Protein AF-A0A7W0SEZ1-F1 (afdb_monomer_lite)

Sequence (108 aa):
MTAAIDTVRSLYAEHKIGDFDLDLADYLKTGCVNSTPKDFVMAKPVALGDGRVAWFIQAAVGNLTRIVWMLPFRLPYIAFARRKDSSKRLRVYPVCRFLKSVQKCHVN

Foldseek 3Di:
DAAQVVVQCVVCVVLVLDDPVVLVVVQVVAHDWDGDRAKTWRWHWDQDPVRAIEIETADIGHQPLVVQVPGPDDGQKYWYFDSPDPPRDIDIDGVVVVNVVSVVVVPD

Radius of gyration: 13.82 Å; chains: 1; bounding box: 30×38×34 Å

Structure (mmCIF, N/CA/C/O backbone):
data_AF-A0A7W0SEZ1-F1
#
_entry.id   AF-A0A7W0SEZ1-F1
#
loop_
_atom_site.group_PDB
_atom_site.id
_atom_site.type_symbol
_atom_site.label_atom_id
_atom_site.label_alt_id
_atom_site.label_comp_id
_atom_site.label_asym_id
_atom_site.label_entity_id
_atom_site.label_seq_id
_atom_site.pdbx_PDB_ins_code
_atom_site.Cartn_x
_atom_site.Cartn_y
_atom_site.Cartn_z
_atom_site.occupancy
_atom_site.B_iso_or_equiv
_atom_site.auth_seq_id
_atom_site.auth_comp_id
_atom_site.auth_asym_id
_atom_site.auth_atom_id
_atom_site.pdbx_PDB_model_num
ATOM 1 N N . MET A 1 1 ? 11.766 20.861 -4.000 1.00 56.62 1 MET A N 1
ATOM 2 C CA . MET A 1 1 ? 11.159 19.848 -3.112 1.00 56.62 1 MET A CA 1
ATOM 3 C C . MET A 1 1 ? 10.759 18.686 -4.005 1.00 56.62 1 MET A C 1
ATOM 5 O O . MET A 1 1 ? 9.960 18.911 -4.903 1.00 56.62 1 MET A O 1
ATOM 9 N N . THR A 1 2 ? 11.390 17.522 -3.869 1.00 75.25 2 THR A N 1
ATOM 10 C CA . THR A 1 2 ? 11.109 16.357 -4.728 1.00 75.25 2 THR A CA 1
ATOM 11 C C . THR A 1 2 ? 9.757 15.754 -4.342 1.00 75.25 2 THR A C 1
ATOM 1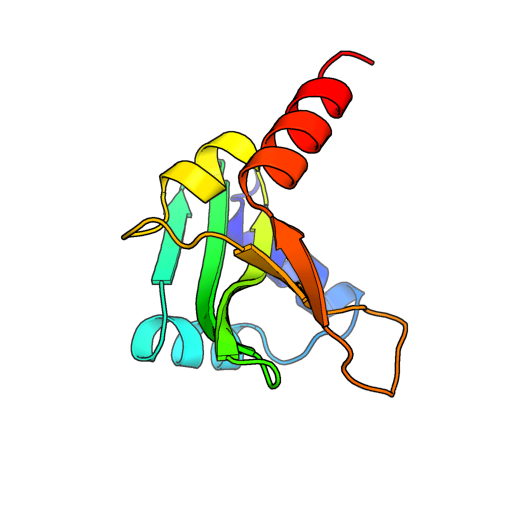3 O O . THR A 1 2 ? 9.458 15.673 -3.148 1.00 75.25 2 THR A O 1
ATOM 16 N N . ALA A 1 3 ? 8.918 15.378 -5.311 1.00 89.12 3 ALA A N 1
ATOM 17 C CA . ALA A 1 3 ? 7.607 14.806 -5.012 1.00 89.12 3 ALA A CA 1
ATOM 18 C C . ALA A 1 3 ? 7.750 13.398 -4.409 1.00 89.12 3 ALA A C 1
ATOM 20 O O . ALA A 1 3 ? 8.691 12.668 -4.718 1.00 89.12 3 ALA A O 1
ATOM 21 N N . ALA A 1 4 ? 6.794 12.979 -3.572 1.00 91.81 4 ALA A N 1
ATOM 22 C CA . ALA A 1 4 ? 6.830 11.659 -2.931 1.00 91.81 4 ALA A CA 1
ATOM 23 C C . ALA A 1 4 ? 6.936 10.493 -3.937 1.00 91.81 4 ALA A C 1
ATOM 25 O O . ALA A 1 4 ? 7.594 9.494 -3.650 1.00 91.81 4 ALA A O 1
ATOM 26 N N . ILE A 1 5 ? 6.344 10.635 -5.128 1.00 93.00 5 ILE A N 1
ATOM 27 C CA . ILE A 1 5 ? 6.431 9.640 -6.205 1.00 93.00 5 ILE A CA 1
ATOM 28 C C . ILE A 1 5 ? 7.853 9.491 -6.766 1.00 93.00 5 ILE A C 1
ATOM 30 O O . ILE A 1 5 ? 8.303 8.370 -6.998 1.00 93.00 5 ILE A O 1
ATOM 3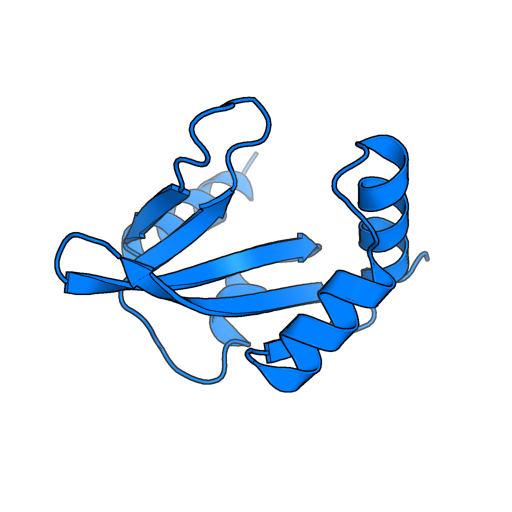4 N N . ASP A 1 6 ? 8.593 10.590 -6.910 1.00 93.31 6 ASP A N 1
ATOM 35 C CA . ASP A 1 6 ? 9.969 10.566 -7.414 1.00 93.31 6 ASP A CA 1
ATOM 36 C C . ASP A 1 6 ? 10.894 9.863 -6.413 1.00 93.31 6 ASP A C 1
ATOM 38 O O . ASP A 1 6 ? 11.772 9.088 -6.800 1.00 93.31 6 ASP A O 1
ATOM 42 N N . THR A 1 7 ? 10.651 10.065 -5.113 1.00 93.12 7 THR A N 1
ATOM 43 C CA . THR A 1 7 ? 11.340 9.339 -4.037 1.00 93.12 7 THR A CA 1
ATOM 44 C C . THR A 1 7 ? 11.107 7.834 -4.157 1.00 93.12 7 THR A C 1
ATOM 46 O O . THR A 1 7 ? 12.052 7.055 -4.060 1.00 93.12 7 THR A O 1
ATOM 49 N N . VAL A 1 8 ? 9.868 7.402 -4.413 1.00 92.44 8 VAL A N 1
ATOM 50 C CA . VAL A 1 8 ? 9.552 5.976 -4.590 1.00 92.44 8 VAL A CA 1
ATOM 51 C C . VAL A 1 8 ? 10.244 5.414 -5.824 1.00 92.44 8 VAL A C 1
ATOM 53 O O . VAL A 1 8 ? 10.892 4.374 -5.725 1.00 92.44 8 VAL A O 1
ATOM 56 N N . ARG A 1 9 ? 10.169 6.110 -6.962 1.00 93.62 9 ARG A N 1
ATOM 57 C CA . ARG A 1 9 ? 10.838 5.692 -8.200 1.00 93.62 9 ARG A CA 1
ATOM 58 C C . ARG A 1 9 ? 12.353 5.554 -8.004 1.00 93.62 9 ARG A C 1
ATOM 60 O O . ARG A 1 9 ? 12.944 4.571 -8.445 1.00 93.62 9 ARG A O 1
ATOM 67 N N . SER A 1 10 ? 12.960 6.480 -7.264 1.00 92.50 10 SER A N 1
ATOM 68 C CA . SER A 1 10 ? 14.386 6.436 -6.915 1.00 92.50 10 SER A CA 1
ATOM 69 C C . SER A 1 10 ? 14.719 5.220 -6.042 1.00 92.50 10 SER A C 1
ATOM 71 O O . SER A 1 10 ? 15.671 4.501 -6.332 1.00 92.50 10 SER A O 1
ATOM 73 N N . LEU A 1 11 ? 13.890 4.916 -5.035 1.00 90.12 11 LEU A N 1
ATOM 74 C CA . LEU A 1 11 ? 14.056 3.736 -4.176 1.00 90.12 11 LEU A CA 1
ATOM 75 C C . LEU A 1 11 ? 13.871 2.410 -4.931 1.00 90.12 11 LEU A C 1
ATOM 77 O O . LEU A 1 11 ? 14.514 1.416 -4.588 1.00 90.12 11 LEU A O 1
ATOM 81 N N . TYR A 1 12 ? 13.002 2.372 -5.945 1.00 91.12 12 TYR A N 1
ATOM 82 C CA . TYR A 1 12 ? 12.857 1.209 -6.825 1.00 91.12 12 TYR A CA 1
ATOM 83 C C . TYR A 1 12 ? 14.148 0.930 -7.588 1.00 91.12 12 TYR A C 1
ATOM 85 O O . TYR A 1 12 ? 14.616 -0.212 -7.583 1.00 91.12 12 TYR A O 1
ATOM 93 N N . ALA A 1 13 ? 14.740 1.974 -8.177 1.00 90.00 13 ALA A N 1
ATOM 94 C CA . ALA A 1 13 ? 15.997 1.883 -8.910 1.00 90.00 13 ALA A CA 1
ATOM 95 C C . ALA A 1 13 ? 17.173 1.516 -7.989 1.00 90.00 13 ALA A C 1
ATOM 97 O O . ALA A 1 13 ? 17.899 0.563 -8.271 1.00 90.00 13 ALA A O 1
ATOM 98 N N . GLU A 1 14 ? 17.321 2.214 -6.857 1.00 90.81 14 GLU A N 1
ATOM 99 C CA . GLU A 1 14 ? 18.409 2.003 -5.891 1.00 90.81 14 GLU A CA 1
ATOM 100 C C . GLU A 1 14 ? 18.438 0.563 -5.373 1.00 90.81 14 GLU A C 1
ATOM 102 O O . GLU A 1 14 ? 19.493 -0.060 -5.241 1.00 90.81 14 GLU A O 1
ATOM 107 N N . HIS A 1 15 ? 17.262 0.009 -5.089 1.00 86.12 15 HIS A N 1
ATOM 108 C CA . HIS A 1 15 ? 17.155 -1.269 -4.405 1.00 86.12 15 HIS A CA 1
ATOM 109 C C . HIS A 1 15 ? 16.680 -2.421 -5.283 1.00 86.12 15 HIS A C 1
ATOM 111 O O . HIS A 1 15 ? 16.394 -3.494 -4.747 1.00 86.12 15 HIS A O 1
ATOM 117 N N . LYS A 1 16 ? 16.606 -2.210 -6.603 1.00 85.75 16 LYS A N 1
ATOM 118 C CA . LYS A 1 16 ? 16.238 -3.224 -7.601 1.00 85.75 16 LYS A CA 1
ATOM 119 C C . LYS A 1 16 ? 14.967 -3.989 -7.208 1.00 85.75 16 LYS A C 1
ATOM 121 O O . LYS A 1 16 ? 14.929 -5.215 -7.265 1.00 85.75 16 LYS A O 1
ATOM 126 N N . ILE A 1 17 ? 13.951 -3.255 -6.742 1.00 83.06 17 ILE A N 1
ATOM 127 C CA . ILE A 1 17 ? 12.687 -3.836 -6.247 1.00 83.06 17 ILE A CA 1
ATOM 128 C C . ILE A 1 17 ? 11.928 -4.518 -7.394 1.00 83.06 17 ILE A C 1
ATOM 130 O O . ILE A 1 17 ? 11.328 -5.572 -7.199 1.00 83.06 17 ILE A O 1
ATOM 134 N N . GLY A 1 18 ? 11.996 -3.921 -8.581 1.00 85.19 18 GLY A N 1
ATOM 135 C CA . GLY A 1 18 ? 11.281 -4.321 -9.782 1.00 85.19 18 GLY A CA 1
ATOM 136 C C . GLY A 1 18 ? 11.156 -3.129 -10.727 1.00 85.19 18 GLY A C 1
ATOM 137 O O . GLY A 1 18 ? 11.841 -2.117 -10.551 1.00 85.19 18 GLY A O 1
ATOM 138 N N . ASP A 1 19 ? 10.266 -3.248 -11.704 1.00 91.25 19 ASP A N 1
ATOM 139 C CA . ASP A 1 19 ? 9.884 -2.141 -12.575 1.00 91.25 19 ASP A CA 1
ATOM 140 C C . ASP A 1 19 ? 8.758 -1.338 -11.910 1.00 91.25 19 ASP A C 1
ATOM 142 O O . ASP A 1 19 ? 7.671 -1.857 -11.645 1.00 91.25 19 ASP A O 1
ATOM 146 N N . PHE A 1 20 ? 9.043 -0.071 -11.611 1.00 92.88 20 PHE A N 1
ATOM 147 C CA . PHE A 1 20 ? 8.096 0.812 -10.941 1.00 92.88 20 PHE A CA 1
ATOM 148 C C . PHE A 1 20 ? 6.842 1.070 -11.777 1.00 92.88 20 PHE A C 1
ATOM 150 O O . PHE A 1 20 ? 5.750 1.101 -11.217 1.00 92.88 20 PHE A O 1
ATOM 157 N N . ASP A 1 21 ? 6.978 1.270 -13.088 1.00 95.00 21 ASP A N 1
ATOM 158 C CA . ASP A 1 21 ? 5.847 1.652 -13.931 1.00 95.00 21 ASP A CA 1
ATOM 159 C C . ASP A 1 21 ? 4.932 0.439 -14.191 1.00 95.00 21 ASP A C 1
ATOM 161 O O . ASP A 1 21 ? 3.708 0.590 -14.230 1.00 95.00 21 ASP A O 1
ATOM 165 N N . LEU A 1 22 ? 5.495 -0.777 -14.264 1.00 93.75 22 LEU A N 1
ATOM 166 C CA . LEU A 1 22 ? 4.703 -2.015 -14.307 1.00 93.75 22 LEU A CA 1
ATOM 167 C C . LEU A 1 22 ? 3.933 -2.261 -13.003 1.00 93.75 22 LEU A C 1
ATOM 169 O O . LEU A 1 22 ? 2.738 -2.561 -13.052 1.00 93.75 22 LEU A O 1
ATOM 173 N N . ASP A 1 23 ? 4.583 -2.096 -11.847 1.00 92.94 23 ASP A N 1
ATOM 174 C CA . ASP A 1 23 ? 3.903 -2.192 -10.550 1.00 92.94 23 ASP A CA 1
ATOM 175 C C . ASP A 1 23 ? 2.821 -1.107 -10.434 1.00 92.94 23 ASP A C 1
ATOM 177 O O . ASP A 1 23 ? 1.689 -1.390 -10.046 1.00 92.94 23 ASP A O 1
ATOM 181 N N . LEU A 1 24 ? 3.112 0.132 -10.833 1.00 95.19 24 LEU A N 1
ATOM 182 C CA . LEU A 1 24 ? 2.135 1.218 -10.818 1.00 95.19 24 LEU A CA 1
ATOM 183 C C . LEU A 1 24 ? 0.897 0.877 -11.660 1.00 95.19 24 LEU A C 1
ATOM 185 O O . LEU A 1 24 ? -0.229 1.055 -11.190 1.00 95.19 24 LEU A O 1
ATOM 189 N N . ALA A 1 25 ? 1.089 0.351 -12.871 1.00 96.38 25 ALA A N 1
ATOM 190 C CA . ALA A 1 25 ? -0.004 -0.061 -13.745 1.00 96.38 25 ALA A CA 1
ATOM 191 C C . ALA A 1 25 ? -0.853 -1.193 -13.131 1.00 96.38 25 ALA A C 1
ATOM 193 O O . ALA A 1 25 ? -2.086 -1.130 -13.183 1.00 96.38 25 ALA A O 1
ATOM 194 N N . ASP A 1 26 ? -0.226 -2.195 -12.500 1.00 94.44 26 ASP A N 1
ATOM 195 C CA . ASP A 1 26 ? -0.943 -3.268 -11.794 1.00 94.44 26 ASP A CA 1
ATOM 196 C C . ASP A 1 26 ? -1.795 -2.719 -10.640 1.00 94.44 26 ASP A C 1
ATOM 198 O O . ASP A 1 26 ? -2.957 -3.103 -10.478 1.00 94.44 26 ASP A O 1
ATOM 202 N N . TYR A 1 27 ? -1.255 -1.784 -9.856 1.00 95.19 27 TYR A N 1
ATOM 203 C CA . TYR A 1 27 ? -1.942 -1.236 -8.682 1.00 95.19 27 TYR A CA 1
ATOM 204 C C . TYR A 1 27 ? -3.033 -0.228 -9.033 1.00 95.19 27 TYR A C 1
ATOM 206 O O . TYR A 1 27 ? -4.034 -0.162 -8.319 1.00 95.19 27 TYR A O 1
ATOM 214 N N . LEU A 1 28 ? -2.899 0.499 -10.144 1.00 95.50 28 LEU A N 1
ATOM 215 C CA . LEU A 1 28 ? -3.995 1.295 -10.703 1.00 95.50 28 LEU A CA 1
ATOM 216 C C . LEU A 1 28 ? -5.174 0.412 -11.140 1.00 95.50 28 LEU A C 1
ATOM 218 O O . LEU A 1 28 ? -6.321 0.841 -11.049 1.00 95.50 28 LEU A O 1
ATOM 222 N N . LYS A 1 29 ? -4.906 -0.823 -11.585 1.00 96.19 29 LYS A N 1
ATOM 223 C CA . LYS A 1 29 ? -5.934 -1.772 -12.035 1.00 96.19 29 LYS A CA 1
ATOM 224 C C . LYS A 1 29 ? -6.559 -2.585 -10.899 1.00 96.19 29 LYS A C 1
ATOM 226 O O . LYS A 1 29 ? -7.749 -2.882 -10.948 1.00 96.19 29 LYS A O 1
ATOM 231 N N . THR A 1 30 ? -5.760 -3.016 -9.925 1.00 94.44 30 THR A N 1
ATOM 232 C CA . THR A 1 30 ? -6.157 -4.058 -8.955 1.00 94.44 30 THR A CA 1
ATOM 233 C C . THR A 1 30 ? -6.196 -3.585 -7.505 1.00 94.44 30 THR A C 1
ATOM 235 O O . THR A 1 30 ? -6.584 -4.345 -6.617 1.00 94.44 30 THR A O 1
ATOM 238 N N . GLY A 1 31 ? -5.796 -2.343 -7.241 1.00 94.88 31 GLY A N 1
ATOM 239 C CA . GLY A 1 31 ? -5.655 -1.819 -5.892 1.00 94.88 31 GLY A CA 1
ATOM 240 C C . GLY A 1 31 ? -6.037 -0.352 -5.788 1.00 94.88 31 GLY A C 1
ATOM 241 O O . GLY A 1 31 ? -7.092 0.080 -6.241 1.00 94.88 31 GLY A O 1
ATOM 242 N N . CYS A 1 32 ? -5.188 0.402 -5.105 1.00 94.69 32 CYS A N 1
ATOM 243 C CA . CYS A 1 32 ? -5.328 1.824 -4.895 1.00 94.69 32 CYS A CA 1
ATOM 244 C C . CYS A 1 32 ? -3.951 2.479 -4.980 1.00 94.69 32 CYS A C 1
ATOM 246 O O . CYS A 1 32 ? -2.973 2.006 -4.388 1.00 94.69 32 CYS A O 1
ATOM 248 N N . VAL A 1 33 ? -3.913 3.599 -5.694 1.00 96.31 33 VAL A N 1
ATOM 249 C CA . VAL A 1 33 ? -2.767 4.494 -5.748 1.00 96.31 33 VAL A CA 1
ATOM 250 C C . VAL A 1 33 ? -3.236 5.856 -5.280 1.00 96.31 33 VAL A C 1
ATOM 252 O O . VAL A 1 33 ? -4.133 6.445 -5.875 1.00 96.31 33 VAL A O 1
ATOM 255 N N . ASN A 1 34 ? -2.614 6.362 -4.222 1.00 94.88 34 ASN A N 1
ATOM 256 C CA . ASN A 1 34 ? -2.787 7.748 -3.823 1.00 94.88 34 ASN A CA 1
ATOM 257 C C . ASN A 1 34 ? -1.456 8.466 -3.962 1.00 94.88 34 ASN A C 1
ATOM 259 O O . ASN A 1 34 ? -0.443 8.007 -3.437 1.00 94.88 34 ASN A O 1
ATOM 263 N N . SER A 1 35 ? -1.480 9.610 -4.637 1.00 94.38 35 SER A N 1
ATOM 264 C CA . SER A 1 35 ? -0.298 10.428 -4.872 1.00 94.38 35 SER A CA 1
ATOM 265 C C . SER A 1 35 ? -0.612 11.883 -4.565 1.00 94.38 35 SER A C 1
ATOM 267 O O . SER A 1 35 ? -1.540 12.474 -5.112 1.00 94.38 35 SER A O 1
ATOM 269 N N . THR A 1 36 ? 0.165 12.457 -3.662 1.00 91.44 36 THR A N 1
ATOM 270 C CA . THR A 1 36 ? 0.163 13.877 -3.325 1.00 91.44 36 THR A CA 1
ATOM 271 C C . THR A 1 36 ? 1.614 14.364 -3.318 1.00 91.44 36 THR A C 1
ATOM 273 O O . THR A 1 36 ? 2.535 13.545 -3.292 1.00 91.44 36 THR A O 1
ATOM 276 N N . PRO A 1 37 ? 1.874 15.682 -3.264 1.00 92.38 37 PRO A N 1
ATOM 277 C CA . PRO A 1 37 ? 3.250 16.171 -3.189 1.00 92.38 37 PRO A CA 1
ATOM 278 C C . PRO A 1 37 ? 4.049 15.630 -1.988 1.00 92.38 37 PRO A C 1
ATOM 280 O O . PRO A 1 37 ? 5.270 15.535 -2.074 1.00 92.38 37 PRO A O 1
ATOM 283 N N . LYS A 1 38 ? 3.377 15.280 -0.877 1.00 92.62 38 LYS A N 1
ATOM 284 C CA . LYS A 1 38 ? 4.011 14.858 0.390 1.00 92.62 38 LYS A CA 1
ATOM 285 C C . LYS A 1 38 ? 3.893 13.366 0.690 1.00 92.62 38 LYS A C 1
ATOM 287 O O . LYS A 1 38 ? 4.745 12.823 1.385 1.00 92.62 38 LYS A O 1
ATOM 292 N N . ASP A 1 39 ? 2.841 12.730 0.191 1.00 94.06 39 ASP A N 1
ATOM 293 C CA . ASP A 1 39 ? 2.494 11.349 0.502 1.00 94.06 39 ASP A CA 1
ATOM 294 C C . ASP A 1 39 ? 2.242 10.566 -0.785 1.00 94.06 39 ASP A C 1
ATOM 296 O O . ASP A 1 39 ? 1.549 11.049 -1.682 1.00 94.06 39 ASP A O 1
ATOM 300 N N . PHE A 1 40 ? 2.753 9.342 -0.844 1.00 95.25 40 PHE A N 1
ATOM 301 C CA . PHE A 1 40 ? 2.493 8.387 -1.912 1.00 95.25 40 PHE A CA 1
ATOM 302 C C . PHE A 1 40 ? 2.238 7.006 -1.314 1.00 95.25 40 PHE A C 1
ATOM 304 O O . PHE A 1 40 ? 2.950 6.591 -0.397 1.00 95.25 40 PHE A O 1
ATOM 311 N N . VAL A 1 41 ? 1.262 6.270 -1.846 1.00 95.75 41 VAL A N 1
ATOM 312 C CA . VAL A 1 41 ? 1.038 4.862 -1.502 1.00 95.75 41 VAL A CA 1
ATOM 313 C C . VAL A 1 41 ? 0.542 4.062 -2.702 1.00 95.75 41 VAL A C 1
ATOM 315 O O . VAL A 1 41 ? -0.347 4.508 -3.423 1.00 95.75 41 VAL A O 1
ATOM 318 N N . MET A 1 42 ? 1.091 2.856 -2.860 1.00 95.62 42 MET A N 1
ATOM 319 C CA . MET A 1 42 ? 0.547 1.781 -3.691 1.00 95.62 42 MET A CA 1
ATOM 320 C C . MET A 1 42 ? 0.169 0.617 -2.787 1.00 95.62 42 MET A C 1
ATOM 322 O O . MET A 1 42 ? 1.029 0.022 -2.125 1.00 95.62 42 MET A O 1
ATOM 326 N N . ALA A 1 43 ? -1.123 0.310 -2.749 1.00 96.31 43 ALA A N 1
ATOM 327 C CA . ALA A 1 43 ? -1.658 -0.745 -1.908 1.00 96.31 43 ALA A CA 1
ATOM 328 C C . ALA A 1 43 ? -2.737 -1.552 -2.630 1.00 96.31 43 ALA A C 1
ATOM 330 O O . ALA A 1 43 ? -3.474 -1.008 -3.446 1.00 96.31 43 ALA A O 1
ATOM 331 N N . LYS A 1 44 ? -2.871 -2.840 -2.309 1.00 95.94 44 LYS A N 1
ATOM 332 C CA . LYS A 1 44 ? -3.984 -3.673 -2.791 1.00 95.94 44 LYS A CA 1
ATOM 333 C C . LYS A 1 44 ? -4.511 -4.610 -1.706 1.00 95.94 44 LYS A C 1
ATOM 335 O O . LYS A 1 44 ? -3.733 -5.013 -0.835 1.00 95.94 44 LYS A O 1
ATOM 340 N N . PRO A 1 45 ? -5.812 -4.940 -1.708 1.00 95.88 45 PRO A N 1
ATOM 341 C CA . PRO A 1 45 ? -6.344 -5.923 -0.779 1.00 95.88 45 PRO A CA 1
ATOM 342 C C . PRO A 1 45 ? -5.819 -7.313 -1.152 1.00 95.88 45 PRO A C 1
ATOM 344 O O . PRO A 1 45 ? -5.791 -7.687 -2.323 1.00 95.88 45 PRO A O 1
ATOM 347 N N . VAL A 1 46 ? -5.404 -8.089 -0.156 1.00 94.38 46 VAL A N 1
ATOM 348 C CA . VAL A 1 46 ? -4.957 -9.475 -0.335 1.00 94.38 46 VAL A CA 1
ATOM 349 C C . VAL A 1 46 ? -5.625 -10.391 0.683 1.00 94.38 46 VAL A C 1
ATOM 351 O O . VAL A 1 46 ? -5.804 -10.018 1.847 1.00 94.38 46 VAL A O 1
ATOM 354 N N . ALA A 1 47 ? -5.965 -11.603 0.245 1.00 94.31 47 ALA A N 1
ATOM 355 C CA . ALA A 1 47 ? -6.320 -12.702 1.132 1.00 94.31 47 ALA A CA 1
ATOM 356 C C . ALA A 1 47 ? -5.039 -13.414 1.588 1.00 94.31 47 ALA A C 1
ATOM 358 O O . ALA A 1 47 ? -4.169 -13.745 0.781 1.00 94.31 47 ALA A O 1
ATOM 359 N N . LEU A 1 48 ? -4.909 -13.622 2.892 1.00 89.62 48 LEU A N 1
ATOM 360 C CA . LEU A 1 48 ? -3.823 -14.371 3.507 1.00 89.62 48 LEU A CA 1
ATOM 361 C C . LEU A 1 48 ? -4.206 -15.856 3.561 1.00 89.62 48 LEU A C 1
ATOM 363 O O . LEU A 1 48 ? -5.384 -16.200 3.632 1.00 89.62 48 LEU A O 1
ATOM 367 N N . GLY A 1 49 ? -3.209 -16.745 3.561 1.00 87.12 49 GLY A N 1
ATOM 368 C CA . GLY A 1 49 ? -3.432 -18.200 3.547 1.00 87.12 49 GLY A CA 1
ATOM 369 C C . GLY A 1 49 ? -4.168 -18.765 4.771 1.00 87.12 49 GLY A C 1
ATOM 370 O O . GLY A 1 49 ? -4.523 -19.935 4.773 1.00 87.12 49 GLY A O 1
ATOM 371 N N . ASP A 1 50 ? -4.406 -17.949 5.797 1.00 90.75 50 ASP A N 1
ATOM 372 C CA . ASP A 1 50 ? -5.147 -18.291 7.015 1.00 90.75 50 ASP A CA 1
ATOM 373 C C . ASP A 1 50 ? -6.543 -17.640 7.083 1.00 90.75 50 ASP A C 1
ATOM 375 O O . ASP A 1 50 ? -7.134 -17.536 8.156 1.00 90.75 50 ASP A O 1
ATOM 379 N N . GLY A 1 51 ? -7.066 -17.166 5.947 1.00 91.00 51 GLY A N 1
ATOM 380 C CA . GLY A 1 51 ? -8.409 -16.586 5.837 1.00 91.00 51 GLY A CA 1
ATOM 381 C C . GLY A 1 51 ? -8.514 -15.121 6.268 1.00 91.00 51 GLY A C 1
ATOM 382 O O . GLY A 1 51 ? -9.574 -14.511 6.133 1.00 91.00 51 GLY A O 1
ATOM 383 N N . ARG A 1 52 ? -7.428 -14.512 6.758 1.00 94.62 52 ARG A N 1
ATOM 384 C CA . ARG A 1 52 ? -7.393 -13.074 7.053 1.00 94.62 52 ARG A CA 1
ATOM 385 C C . ARG A 1 52 ? -7.292 -12.251 5.770 1.00 94.62 52 ARG A C 1
ATOM 387 O O . ARG A 1 52 ? -6.721 -12.687 4.778 1.00 94.62 52 ARG A O 1
ATOM 394 N N . VAL A 1 53 ? -7.764 -11.009 5.821 1.00 96.38 53 VAL A N 1
ATOM 395 C CA . VAL A 1 53 ? -7.612 -10.024 4.738 1.00 96.38 53 VAL A CA 1
ATOM 396 C C . VAL A 1 53 ? -6.750 -8.853 5.191 1.00 96.38 53 VAL A C 1
ATOM 398 O O . VAL A 1 53 ? -6.871 -8.382 6.326 1.00 96.38 53 VAL A O 1
ATOM 401 N N . ALA A 1 54 ? -5.864 -8.386 4.314 1.00 96.56 54 ALA A N 1
ATOM 402 C CA . ALA A 1 54 ? -4.930 -7.310 4.618 1.00 96.56 54 ALA A CA 1
ATOM 403 C C . ALA A 1 54 ? -4.782 -6.330 3.456 1.00 96.56 54 ALA A C 1
ATOM 405 O O . ALA A 1 54 ? -4.910 -6.707 2.294 1.00 96.56 54 ALA A O 1
ATOM 406 N N . TRP A 1 55 ? -4.436 -5.084 3.771 1.00 96.75 55 TRP A N 1
ATOM 407 C CA . TRP A 1 55 ? -3.855 -4.181 2.782 1.00 96.75 55 TRP A CA 1
ATOM 408 C C . TRP A 1 55 ? -2.385 -4.529 2.598 1.00 96.75 55 TRP A C 1
ATOM 410 O O . TRP A 1 55 ? -1.589 -4.329 3.515 1.00 96.75 55 TRP A O 1
ATOM 420 N N . PHE A 1 56 ? -2.014 -5.053 1.435 1.00 95.31 56 PHE A N 1
ATOM 421 C CA . PHE A 1 56 ? -0.613 -5.202 1.070 1.00 95.31 56 PHE A CA 1
ATOM 422 C C . PHE A 1 56 ? -0.083 -3.876 0.536 1.00 95.31 56 PHE A C 1
ATOM 424 O O . PHE A 1 56 ? -0.609 -3.350 -0.442 1.00 95.31 56 PHE A O 1
ATOM 431 N N . ILE A 1 57 ? 0.941 -3.343 1.197 1.00 93.88 57 ILE A N 1
ATOM 432 C CA . ILE A 1 57 ? 1.603 -2.093 0.837 1.00 93.88 57 ILE A CA 1
ATOM 433 C C . ILE A 1 57 ? 2.872 -2.428 0.061 1.00 93.88 57 ILE A C 1
ATOM 435 O O . ILE A 1 57 ? 3.845 -2.925 0.634 1.00 93.88 57 ILE A O 1
ATOM 439 N N . GLN A 1 58 ? 2.859 -2.126 -1.234 1.00 91.81 58 GLN A N 1
ATOM 440 C CA . GLN A 1 58 ? 4.019 -2.293 -2.105 1.00 91.81 58 GLN A CA 1
ATOM 441 C C . GLN A 1 58 ? 5.011 -1.145 -1.917 1.00 91.81 58 GLN A C 1
ATOM 443 O O . GLN A 1 58 ? 6.217 -1.356 -1.814 1.00 91.81 58 GLN A O 1
ATOM 448 N N . ALA A 1 59 ? 4.494 0.081 -1.840 1.00 91.50 59 ALA A N 1
ATOM 449 C CA . ALA A 1 59 ? 5.285 1.280 -1.611 1.00 91.50 59 ALA A CA 1
ATOM 450 C C . ALA A 1 59 ? 4.483 2.293 -0.798 1.00 91.50 59 ALA A C 1
ATOM 452 O O . ALA A 1 59 ? 3.290 2.473 -1.034 1.00 91.50 59 ALA A O 1
ATOM 453 N N . ALA A 1 60 ? 5.146 2.961 0.142 1.00 92.25 60 ALA A N 1
ATOM 454 C CA . ALA A 1 60 ? 4.580 4.060 0.911 1.00 92.25 60 ALA A CA 1
ATOM 455 C C . ALA A 1 60 ? 5.686 5.054 1.290 1.00 92.25 60 ALA A C 1
ATOM 457 O O . ALA A 1 60 ? 6.702 4.653 1.857 1.00 92.25 60 ALA A O 1
ATOM 458 N N . VAL A 1 61 ? 5.482 6.336 0.993 1.00 92.31 61 VAL A N 1
ATOM 459 C CA . VAL A 1 61 ? 6.371 7.448 1.370 1.00 92.31 61 VAL A CA 1
ATOM 460 C C . VAL A 1 61 ? 5.516 8.571 1.938 1.00 92.31 61 VAL A C 1
ATOM 462 O O . VAL A 1 61 ? 4.474 8.880 1.372 1.00 92.31 61 VAL A O 1
ATOM 465 N N . GLY A 1 62 ? 5.955 9.175 3.043 1.00 91.75 62 GLY A N 1
ATOM 466 C CA . GLY A 1 62 ? 5.234 10.244 3.737 1.00 91.75 62 GLY A CA 1
ATOM 467 C C . GLY A 1 62 ? 4.750 9.822 5.125 1.00 91.75 62 GLY A C 1
ATOM 468 O O . GLY A 1 62 ? 5.359 8.978 5.788 1.00 91.75 62 GLY A O 1
ATOM 469 N N . ASN A 1 63 ? 3.653 10.418 5.591 1.00 91.25 63 ASN A N 1
ATOM 470 C CA . ASN A 1 63 ? 3.096 10.129 6.908 1.00 91.25 63 ASN A CA 1
ATOM 471 C C . ASN A 1 63 ? 2.291 8.820 6.879 1.00 91.25 63 ASN A C 1
ATOM 473 O O . ASN A 1 63 ? 1.150 8.778 6.419 1.00 91.25 63 ASN A O 1
ATOM 477 N N . LEU A 1 64 ? 2.864 7.750 7.436 1.00 89.88 64 LEU A N 1
ATOM 478 C CA . LEU A 1 64 ? 2.242 6.420 7.454 1.00 89.88 64 LEU A CA 1
ATOM 479 C C . LEU A 1 64 ? 0.875 6.383 8.157 1.00 89.88 64 LEU A C 1
ATOM 481 O O . LEU A 1 64 ? 0.014 5.604 7.756 1.00 89.88 64 LEU A O 1
ATOM 485 N N . THR A 1 65 ? 0.643 7.227 9.169 1.00 90.81 65 THR A N 1
ATOM 486 C CA . THR A 1 65 ? -0.682 7.335 9.802 1.00 90.81 65 THR A CA 1
ATOM 487 C C . THR A 1 65 ? -1.691 7.865 8.792 1.00 90.81 65 THR A C 1
ATOM 489 O O . THR A 1 65 ? -2.750 7.269 8.616 1.00 90.81 65 THR A O 1
ATOM 492 N N . ARG A 1 66 ? -1.348 8.947 8.082 1.00 89.38 66 ARG A N 1
ATOM 493 C CA . ARG A 1 66 ? -2.199 9.533 7.040 1.00 89.38 66 ARG A CA 1
ATOM 494 C C . ARG A 1 66 ? -2.448 8.550 5.900 1.00 89.38 66 ARG A C 1
ATOM 496 O O . ARG A 1 66 ? -3.586 8.404 5.480 1.00 89.38 66 ARG A O 1
ATOM 503 N N . ILE A 1 67 ? -1.417 7.837 5.456 1.00 90.69 67 ILE A N 1
ATOM 504 C CA . ILE A 1 67 ? -1.512 6.849 4.375 1.00 90.69 67 ILE A CA 1
ATOM 505 C C . ILE A 1 67 ? -2.543 5.762 4.689 1.00 90.69 67 ILE A C 1
ATOM 507 O O . ILE A 1 67 ? -3.360 5.440 3.833 1.00 90.69 67 ILE A O 1
ATOM 511 N N . VAL A 1 68 ? -2.565 5.238 5.920 1.00 91.00 68 VAL A N 1
ATOM 512 C CA . VAL A 1 68 ? -3.577 4.247 6.328 1.00 91.00 68 VAL A CA 1
ATOM 513 C C . VAL A 1 68 ? -4.994 4.818 6.231 1.00 91.00 68 VAL A C 1
ATOM 515 O O . VAL A 1 68 ? -5.915 4.099 5.850 1.00 91.00 68 VAL A O 1
ATOM 518 N N . TRP A 1 69 ? -5.171 6.107 6.528 1.00 89.38 69 TRP A N 1
ATOM 519 C CA . TRP A 1 69 ? -6.457 6.801 6.405 1.00 89.38 69 TRP A CA 1
ATOM 520 C C . TRP A 1 69 ? -6.859 7.134 4.964 1.00 89.38 69 TRP A C 1
ATOM 522 O O . TRP A 1 69 ? -8.029 7.410 4.726 1.00 89.38 69 TRP A O 1
ATOM 532 N N . MET A 1 70 ? -5.926 7.100 4.009 1.00 90.19 70 MET A N 1
ATOM 533 C CA . MET A 1 70 ? -6.206 7.333 2.587 1.00 90.19 70 MET A CA 1
ATOM 534 C C . MET A 1 70 ? -6.697 6.074 1.857 1.00 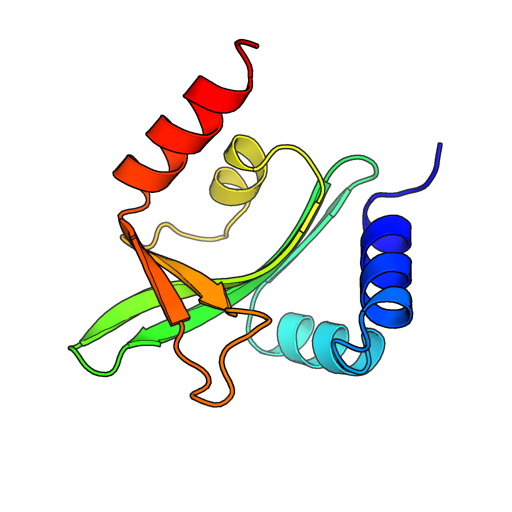90.19 70 MET A C 1
ATOM 536 O O . MET A 1 70 ? -7.099 6.153 0.697 1.00 90.19 70 MET A O 1
ATOM 540 N N . LEU A 1 71 ? -6.641 4.905 2.500 1.00 92.88 71 LEU A N 1
ATOM 541 C CA . LEU A 1 71 ? -7.095 3.656 1.896 1.00 92.88 71 LEU A CA 1
ATOM 542 C C . LEU A 1 71 ? -8.632 3.655 1.759 1.00 92.88 71 LEU A C 1
ATOM 544 O O . LEU A 1 71 ? -9.312 4.072 2.699 1.00 92.88 71 LEU A O 1
ATOM 548 N N . PRO A 1 72 ? -9.200 3.156 0.640 1.00 93.38 72 PRO A N 1
ATOM 549 C CA . PRO A 1 72 ? -10.631 3.302 0.338 1.00 93.38 72 PRO A CA 1
ATOM 550 C C . PRO A 1 72 ? -11.583 2.711 1.385 1.00 93.38 72 PRO A C 1
ATOM 552 O O . PRO A 1 72 ? -12.700 3.189 1.562 1.00 93.38 72 PRO A O 1
ATOM 555 N N . PHE A 1 73 ? -11.154 1.659 2.080 1.00 94.00 73 PHE A N 1
ATOM 556 C CA . PHE A 1 73 ? -11.903 1.026 3.158 1.00 94.00 73 PHE A CA 1
ATOM 557 C C . PHE A 1 73 ? -10.950 0.403 4.177 1.00 94.00 73 PHE A C 1
ATOM 559 O O . PHE A 1 73 ? -9.771 0.144 3.908 1.00 94.00 73 PHE A O 1
ATOM 566 N N . ARG A 1 74 ? -11.472 0.142 5.377 1.00 92.69 74 ARG A N 1
ATOM 567 C CA . ARG A 1 74 ? -10.684 -0.414 6.478 1.00 92.69 74 ARG A CA 1
ATOM 568 C C . ARG A 1 74 ? -10.551 -1.924 6.328 1.00 92.69 74 ARG A C 1
ATOM 570 O O . ARG A 1 74 ? -11.549 -2.628 6.223 1.00 92.69 74 ARG A O 1
ATOM 577 N N . LEU A 1 75 ? -9.318 -2.412 6.414 1.00 95.25 75 LEU A N 1
ATOM 578 C CA . LEU A 1 75 ? -9.023 -3.823 6.647 1.00 95.25 75 LEU A CA 1
ATOM 579 C C . LEU A 1 75 ? -8.378 -3.993 8.027 1.00 95.25 75 LEU A C 1
ATOM 581 O O . LEU A 1 75 ? -7.691 -3.082 8.494 1.00 95.25 75 LEU A O 1
ATOM 585 N N . PRO A 1 76 ? -8.584 -5.139 8.699 1.00 95.56 76 PRO A N 1
ATOM 586 C CA . PRO A 1 76 ? -8.062 -5.361 10.046 1.00 95.56 76 PRO A CA 1
ATOM 587 C C . PRO A 1 76 ? -6.535 -5.503 10.081 1.00 95.56 76 PRO A C 1
ATOM 589 O O . PRO A 1 76 ? -5.922 -5.270 11.128 1.00 95.56 76 PRO A O 1
ATOM 592 N N . TYR A 1 77 ? -5.913 -5.844 8.949 1.00 97.06 77 TYR A N 1
ATOM 593 C CA . TYR A 1 77 ? -4.476 -6.069 8.842 1.00 97.06 77 TYR A CA 1
ATOM 594 C C . TYR A 1 77 ? -3.826 -5.237 7.733 1.00 97.06 77 TYR A C 1
ATOM 596 O O . TYR A 1 77 ? -4.449 -4.885 6.731 1.00 97.06 77 TYR A O 1
ATOM 604 N N . ILE A 1 78 ? -2.538 -4.966 7.916 1.00 95.44 78 ILE A N 1
ATOM 605 C CA . ILE A 1 78 ? -1.647 -4.360 6.928 1.00 95.44 78 ILE A CA 1
ATOM 606 C C . ILE A 1 78 ? -0.435 -5.271 6.739 1.00 95.44 78 ILE A C 1
ATOM 608 O O . ILE A 1 78 ? 0.078 -5.840 7.708 1.00 95.44 78 ILE A O 1
ATOM 612 N N . ALA A 1 79 ? -0.011 -5.447 5.495 1.00 94.62 79 ALA A N 1
ATOM 613 C CA . ALA A 1 79 ? 1.039 -6.366 5.101 1.00 94.62 79 ALA A CA 1
ATOM 614 C C . ALA A 1 79 ? 2.134 -5.644 4.310 1.00 94.62 79 ALA A C 1
ATOM 616 O O . ALA A 1 79 ? 1.842 -4.807 3.462 1.00 94.62 79 ALA A O 1
ATOM 617 N N . PHE A 1 80 ? 3.390 -6.006 4.559 1.00 90.25 80 PHE A N 1
ATOM 618 C CA . PHE A 1 80 ? 4.556 -5.481 3.843 1.00 90.25 80 PHE A CA 1
ATOM 619 C C . PHE A 1 80 ? 5.424 -6.626 3.323 1.00 90.25 80 PHE A C 1
ATOM 621 O O . PHE A 1 80 ? 5.561 -7.659 3.991 1.00 90.25 80 PHE A O 1
ATOM 628 N N . ALA A 1 81 ? 6.057 -6.433 2.167 1.00 79.75 81 ALA A N 1
ATOM 629 C CA . ALA A 1 81 ? 7.055 -7.369 1.662 1.00 79.75 81 ALA A CA 1
ATOM 630 C C . ALA A 1 81 ? 8.335 -7.299 2.509 1.00 79.75 81 ALA A C 1
ATOM 632 O O . ALA A 1 81 ? 8.773 -6.224 2.929 1.00 79.75 81 ALA A O 1
ATOM 633 N N . ARG A 1 82 ? 8.970 -8.449 2.763 1.00 70.69 82 ARG A N 1
ATOM 634 C CA . ARG A 1 82 ? 10.261 -8.502 3.457 1.00 70.69 82 ARG A CA 1
ATOM 635 C C . ARG A 1 82 ? 11.398 -8.560 2.439 1.00 70.69 82 ARG A C 1
ATOM 637 O O . ARG A 1 82 ? 11.610 -9.578 1.797 1.00 70.69 82 ARG A O 1
ATOM 644 N N . ARG A 1 83 ? 12.187 -7.486 2.365 1.00 60.94 83 ARG A N 1
ATOM 645 C CA . ARG A 1 83 ? 13.260 -7.298 1.369 1.00 60.94 83 ARG A CA 1
ATOM 646 C C . ARG A 1 83 ? 14.347 -8.383 1.329 1.00 60.94 83 ARG A C 1
ATOM 648 O O . ARG A 1 83 ? 14.974 -8.571 0.300 1.00 60.94 83 ARG A O 1
ATOM 655 N N . LYS A 1 84 ? 14.613 -9.051 2.456 1.00 54.38 84 LYS A N 1
ATOM 656 C CA . LYS A 1 84 ? 15.733 -10.001 2.626 1.00 54.38 84 LYS A CA 1
ATOM 657 C C . LYS A 1 84 ? 15.319 -11.475 2.589 1.00 54.38 84 LYS A C 1
ATOM 659 O O . LYS A 1 84 ? 16.150 -12.331 2.866 1.00 54.38 84 LYS A O 1
ATOM 664 N N . ASP A 1 85 ? 14.047 -11.772 2.340 1.00 50.16 85 ASP A N 1
ATOM 665 C CA . ASP A 1 85 ? 13.511 -13.118 2.517 1.00 50.16 85 ASP A CA 1
ATOM 666 C C . ASP A 1 85 ? 13.111 -13.714 1.165 1.00 50.16 85 ASP A C 1
ATOM 668 O O . ASP A 1 85 ? 12.062 -13.383 0.610 1.00 50.16 85 ASP A O 1
ATOM 672 N N . SER A 1 86 ? 13.941 -14.621 0.646 1.00 48.94 86 SER A N 1
ATOM 673 C CA . SER A 1 86 ? 13.681 -15.386 -0.584 1.00 48.94 86 SER A CA 1
ATOM 674 C C . SER A 1 86 ? 12.361 -16.169 -0.521 1.00 48.94 86 SER A C 1
ATOM 676 O O . SER A 1 86 ? 11.833 -16.587 -1.546 1.00 48.94 86 SER A O 1
ATOM 678 N N . SER A 1 87 ? 11.802 -16.344 0.683 1.00 54.38 87 SER A N 1
ATOM 679 C CA . SER A 1 87 ? 10.537 -17.033 0.937 1.00 54.38 87 SER A CA 1
ATOM 680 C C . SER A 1 87 ? 9.272 -16.215 0.627 1.00 54.38 87 SER A C 1
ATOM 682 O O . SER A 1 87 ? 8.173 -16.715 0.860 1.00 54.38 87 SER A O 1
ATOM 684 N N . LYS A 1 88 ? 9.385 -14.965 0.136 1.00 63.56 88 LYS A N 1
ATOM 685 C CA . LYS A 1 88 ? 8.244 -14.059 -0.150 1.00 63.56 88 LYS A CA 1
ATOM 686 C C . LYS A 1 88 ? 7.287 -13.855 1.041 1.00 63.56 88 LYS A C 1
ATOM 688 O O . LYS A 1 88 ? 6.131 -13.472 0.865 1.00 63.56 88 LYS A O 1
ATOM 693 N N . ARG A 1 89 ? 7.745 -14.099 2.274 1.00 73.88 89 ARG A N 1
ATOM 694 C CA . ARG A 1 89 ? 6.900 -13.996 3.470 1.00 73.88 89 ARG A CA 1
ATOM 695 C C . ARG A 1 89 ? 6.493 -12.548 3.736 1.00 73.88 89 ARG A C 1
ATOM 697 O O . ARG A 1 89 ? 7.336 -11.665 3.910 1.00 73.88 89 ARG A O 1
ATOM 704 N N . LEU A 1 90 ? 5.183 -12.331 3.819 1.00 85.88 90 LEU A N 1
ATOM 705 C CA . LEU A 1 90 ? 4.590 -11.051 4.189 1.00 85.88 90 LEU A CA 1
ATOM 706 C C . LEU A 1 90 ? 4.719 -10.816 5.696 1.00 85.88 90 LEU A C 1
ATOM 708 O O . LEU A 1 90 ? 4.440 -11.700 6.508 1.00 85.88 90 LEU A O 1
ATOM 712 N N . ARG A 1 91 ? 5.094 -9.596 6.087 1.00 89.69 91 ARG A N 1
ATOM 713 C CA . ARG A 1 91 ? 4.961 -9.138 7.474 1.00 89.69 91 ARG A CA 1
ATOM 714 C C . ARG A 1 91 ? 3.583 -8.544 7.667 1.00 89.69 91 ARG A C 1
ATOM 716 O O . ARG A 1 91 ? 3.313 -7.471 7.143 1.00 89.69 91 ARG A O 1
ATOM 723 N N . VAL A 1 92 ? 2.748 -9.240 8.430 1.00 93.75 92 VAL A N 1
ATOM 724 C CA . VAL A 1 92 ? 1.355 -8.865 8.674 1.00 93.75 92 VAL A CA 1
ATOM 725 C C . VAL A 1 92 ? 1.208 -8.310 10.086 1.00 93.75 92 VAL A C 1
ATOM 727 O O . VAL A 1 92 ? 1.608 -8.952 11.058 1.00 93.75 92 VAL A O 1
ATOM 730 N N . TYR A 1 93 ? 0.591 -7.140 10.210 1.00 94.69 93 TYR A N 1
ATOM 731 C CA . TYR A 1 93 ? 0.303 -6.491 11.486 1.00 94.69 93 TYR A CA 1
ATOM 732 C C . TYR A 1 93 ? -1.187 -6.172 11.593 1.00 94.69 93 TYR A C 1
ATOM 734 O O . TYR A 1 93 ? -1.768 -5.715 10.609 1.00 94.69 93 TYR A O 1
ATOM 742 N N . PRO A 1 94 ? -1.819 -6.336 12.771 1.00 95.75 94 PRO A N 1
ATOM 743 C CA . PRO A 1 94 ? -3.096 -5.685 13.033 1.00 95.75 94 PRO A CA 1
ATOM 744 C C . PRO A 1 94 ? -2.936 -4.172 12.850 1.00 95.75 94 PRO A C 1
ATOM 746 O O . PRO A 1 94 ? -1.995 -3.590 13.402 1.00 95.75 94 PRO A O 1
ATOM 749 N N . VAL A 1 95 ? -3.847 -3.523 12.123 1.00 93.69 95 VAL A N 1
ATOM 750 C CA . VAL A 1 95 ? -3.755 -2.079 11.833 1.00 93.69 95 VAL A CA 1
ATOM 751 C C . VAL A 1 95 ? -3.679 -1.258 13.121 1.00 93.69 95 VAL A C 1
ATOM 753 O O . VAL A 1 95 ? -2.868 -0.341 13.225 1.00 93.69 95 VAL A O 1
ATOM 756 N N . CYS A 1 96 ? -4.434 -1.636 14.154 1.00 91.50 96 CYS A N 1
ATOM 757 C CA . CYS A 1 96 ? -4.397 -0.967 15.455 1.00 91.50 96 CYS A CA 1
ATOM 758 C C . CYS A 1 96 ? -3.006 -1.008 16.114 1.00 91.50 96 CYS A C 1
ATOM 760 O O . CYS A 1 96 ? -2.580 -0.032 16.731 1.00 91.50 96 CYS A O 1
ATOM 762 N N . ARG A 1 97 ? -2.272 -2.118 15.967 1.00 93.12 97 ARG A N 1
ATOM 763 C CA . ARG A 1 97 ? -0.904 -2.256 16.480 1.00 93.12 97 ARG A CA 1
ATOM 764 C C . ARG A 1 97 ? 0.072 -1.451 15.631 1.00 93.12 97 A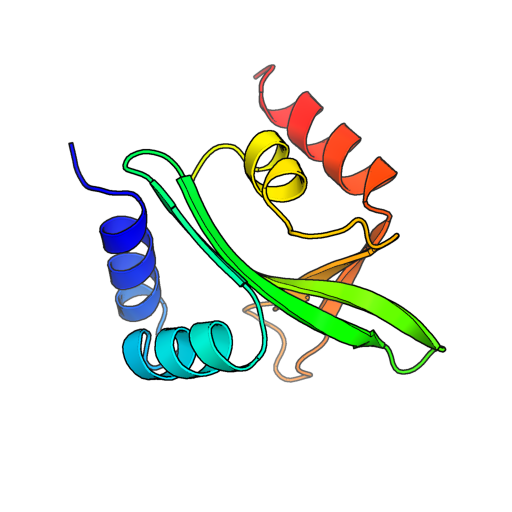RG A C 1
ATOM 766 O O . ARG A 1 97 ? 0.933 -0.781 16.190 1.00 93.12 97 ARG A O 1
ATOM 773 N N . PHE A 1 98 ? -0.088 -1.494 14.309 1.00 91.94 98 PHE A N 1
ATOM 774 C CA . PHE A 1 98 ? 0.732 -0.725 13.377 1.00 91.94 98 PHE A CA 1
ATOM 775 C C . PHE A 1 98 ? 0.647 0.780 13.661 1.00 91.94 98 PHE A C 1
ATOM 777 O O . PHE A 1 98 ? 1.676 1.414 13.877 1.00 91.94 98 PHE A O 1
ATOM 784 N N . LEU A 1 99 ? -0.564 1.335 13.771 1.00 90.19 99 LEU A N 1
ATOM 785 C CA . LEU A 1 99 ? -0.772 2.761 14.043 1.00 90.19 99 LEU A CA 1
ATOM 786 C C . LEU A 1 99 ? -0.149 3.203 15.376 1.00 90.19 99 LEU A C 1
ATOM 788 O O . LEU A 1 99 ? 0.510 4.240 15.430 1.00 90.19 99 LEU A O 1
ATOM 792 N N . LYS A 1 100 ? -0.267 2.385 16.433 1.00 90.31 100 LYS A N 1
ATOM 793 C CA . LYS A 1 100 ? 0.395 2.651 17.723 1.00 90.31 100 LYS A CA 1
ATOM 794 C C . LYS A 1 100 ? 1.921 2.683 17.601 1.00 90.31 100 LYS A C 1
ATOM 796 O O . LYS A 1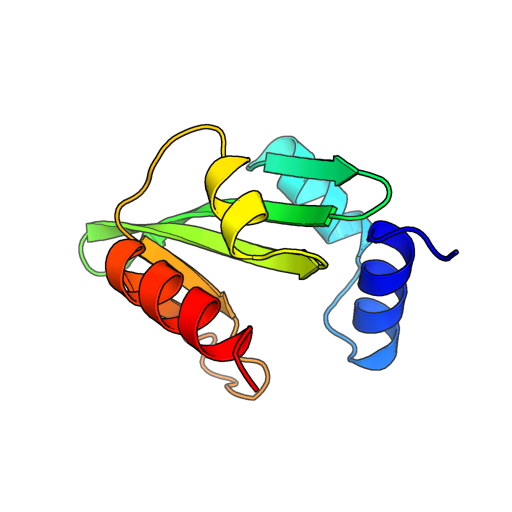 100 ? 2.568 3.478 18.274 1.00 90.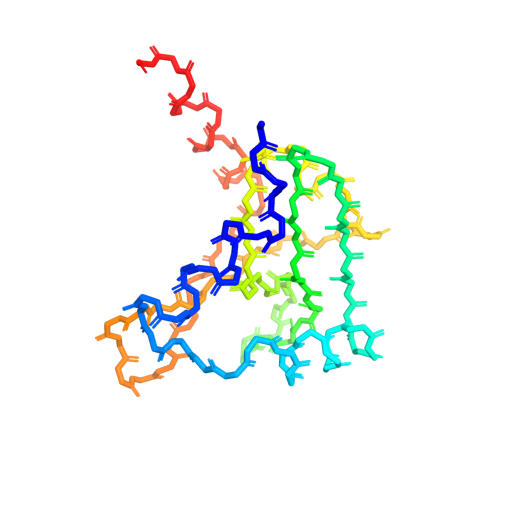31 100 LYS A O 1
ATOM 801 N N . SER A 1 101 ? 2.507 1.813 16.779 1.00 84.38 101 SER A N 1
ATOM 802 C CA . SER A 1 101 ? 3.956 1.788 16.551 1.00 84.38 101 SER A CA 1
ATOM 803 C C . SER A 1 101 ? 4.434 2.999 15.751 1.00 84.38 101 SER A C 1
ATOM 805 O O . SER A 1 101 ? 5.441 3.593 16.117 1.00 84.38 101 SER A O 1
ATOM 807 N N . VAL A 1 102 ? 3.695 3.400 14.713 1.00 84.81 102 VAL A N 1
ATOM 808 C CA . VAL A 1 102 ? 4.034 4.568 13.881 1.00 84.81 102 VAL A CA 1
ATOM 809 C C . VAL A 1 102 ? 4.001 5.864 14.694 1.00 84.81 102 VAL A C 1
ATOM 811 O O . VAL A 1 102 ? 4.898 6.692 14.554 1.00 84.81 102 VAL A O 1
ATOM 814 N N . GLN A 1 103 ? 3.012 6.029 15.577 1.00 76.25 103 GLN A N 1
ATOM 815 C CA . GLN A 1 103 ? 2.895 7.219 16.429 1.00 76.25 103 GLN A CA 1
ATOM 816 C C . GLN A 1 103 ? 4.068 7.370 17.405 1.00 76.25 103 GLN A C 1
ATOM 818 O O . GLN A 1 103 ? 4.542 8.480 17.624 1.00 76.25 103 GLN A O 1
ATOM 823 N N . LYS A 1 104 ? 4.580 6.262 17.956 1.00 68.31 104 LYS A N 1
ATOM 824 C CA . LYS A 1 104 ? 5.730 6.294 18.874 1.00 68.31 104 LYS A CA 1
ATOM 825 C C . LYS A 1 104 ? 7.025 6.749 18.197 1.00 68.31 104 LYS A C 1
ATOM 827 O O . LYS A 1 104 ? 7.873 7.329 18.859 1.00 68.31 104 LYS A O 1
ATOM 832 N N . CYS A 1 105 ? 7.177 6.512 16.895 1.00 55.56 105 CYS A N 1
ATOM 833 C CA . CYS A 1 105 ? 8.374 6.897 16.146 1.00 55.56 105 CYS A CA 1
ATOM 834 C C . CYS A 1 105 ? 8.448 8.397 15.800 1.00 55.56 105 CYS A C 1
ATOM 836 O O . CYS A 1 105 ? 9.474 8.820 15.292 1.00 55.56 105 CYS A O 1
ATOM 838 N N . HIS A 1 106 ? 7.399 9.194 16.046 1.00 48.00 106 HIS A N 1
ATOM 839 C CA . HIS A 1 106 ? 7.400 10.655 15.832 1.00 48.00 106 HIS A CA 1
ATOM 840 C C . HIS A 1 106 ? 7.783 11.467 17.088 1.00 48.00 106 HIS A C 1
ATOM 842 O O . HIS A 1 106 ? 7.665 12.688 17.073 1.00 48.00 106 HIS A O 1
ATOM 848 N N . VAL A 1 107 ? 8.205 10.808 18.177 1.00 40.97 107 VAL A N 1
ATOM 849 C CA . VAL A 1 107 ? 8.539 11.454 19.467 1.00 40.97 107 VAL A CA 1
ATOM 850 C C . VAL A 1 107 ? 10.045 11.394 19.785 1.00 40.97 107 VAL A C 1
ATOM 852 O O . VAL A 1 107 ? 10.444 11.747 20.886 1.00 40.97 107 VAL A O 1
ATOM 855 N N . ASN A 1 108 ? 10.893 10.994 18.831 1.00 34.00 108 ASN A N 1
ATOM 856 C CA . ASN A 1 108 ? 12.353 11.000 18.991 1.00 34.00 108 ASN A CA 1
ATOM 857 C C . ASN A 1 108 ? 13.021 11.829 17.899 1.00 34.00 108 ASN A C 1
ATOM 859 O O . ASN A 1 108 ? 12.683 11.585 16.718 1.00 34.00 108 ASN A O 1
#

Secondary structure (DSSP, 8-state):
---HHHHHHHHHHHHT---HHHHHHHHHHHSEEEE-SS-EEEEEEEE-TTS-EEEEEEEEES-HHHHHHTSSS--SEEEEE-TT-TT--EEEEEHHHHHHHHHHTT--

pLDDT: mean 87.31, std 13.34, range [34.0, 97.06]